Protein AF-A0A168L0B9-F1 (afdb_monomer_lite)

Structure (mmCIF, N/CA/C/O backbone):
data_AF-A0A168L0B9-F1
#
_entry.id   AF-A0A168L0B9-F1
#
loop_
_atom_site.group_PDB
_atom_site.id
_atom_site.type_symbol
_atom_site.label_atom_id
_atom_site.label_alt_id
_atom_site.label_comp_id
_atom_site.label_asym_id
_atom_site.label_entity_id
_atom_site.label_seq_id
_atom_site.pdbx_PDB_ins_code
_atom_site.Cartn_x
_atom_site.Cartn_y
_atom_site.Cartn_z
_atom_site.occupancy
_atom_site.B_iso_or_equiv
_atom_site.auth_seq_id
_atom_site.auth_comp_id
_atom_site.auth_asym_id
_atom_site.auth_atom_id
_atom_site.pdbx_PDB_model_num
ATOM 1 N N . MET A 1 1 ? -14.006 8.459 -18.909 1.00 40.75 1 MET A N 1
ATOM 2 C CA . MET A 1 1 ? -15.171 8.698 -18.028 1.00 40.75 1 MET A CA 1
ATOM 3 C C . MET A 1 1 ? -14.661 8.454 -16.616 1.00 40.75 1 MET A C 1
ATOM 5 O O . MET A 1 1 ? -14.335 7.319 -16.301 1.00 40.75 1 MET A O 1
ATOM 9 N N . ASN A 1 2 ? -14.388 9.524 -15.864 1.00 40.91 2 ASN A N 1
ATOM 10 C CA . ASN A 1 2 ? -13.521 9.483 -14.680 1.00 40.91 2 ASN A CA 1
ATOM 11 C C . ASN A 1 2 ? -14.340 9.283 -13.401 1.00 40.91 2 ASN A C 1
ATOM 13 O O . ASN A 1 2 ? -15.166 10.123 -13.057 1.00 40.91 2 ASN A O 1
ATOM 17 N N . ILE A 1 3 ? -14.052 8.198 -12.680 1.00 50.59 3 ILE A N 1
ATOM 18 C CA . ILE A 1 3 ? -14.627 7.853 -11.367 1.00 50.59 3 ILE A CA 1
ATOM 19 C C . ILE A 1 3 ? -14.227 8.875 -10.277 1.00 50.59 3 ILE A C 1
ATOM 21 O O . ILE A 1 3 ? -14.854 8.940 -9.228 1.00 50.59 3 ILE A O 1
ATOM 25 N N . ALA A 1 4 ? -13.258 9.754 -10.554 1.00 50.81 4 ALA A N 1
ATOM 26 C CA . ALA A 1 4 ? -12.762 10.774 -9.627 1.00 50.81 4 ALA A CA 1
ATOM 27 C C . ALA A 1 4 ? -13.716 11.964 -9.359 1.00 50.81 4 ALA A C 1
ATOM 29 O O . ALA A 1 4 ? -13.373 12.818 -8.550 1.00 50.81 4 ALA A O 1
ATOM 30 N N . ASN A 1 5 ? -14.874 12.066 -10.031 1.00 48.75 5 ASN A N 1
ATOM 31 C CA . ASN A 1 5 ? -15.743 13.257 -9.947 1.00 48.75 5 ASN A CA 1
ATOM 32 C C . ASN A 1 5 ? -17.030 13.078 -9.116 1.00 48.75 5 ASN A C 1
ATOM 34 O O . ASN A 1 5 ? -17.825 14.009 -9.014 1.00 48.75 5 ASN A O 1
ATOM 38 N N . HIS A 1 6 ? -17.268 11.902 -8.533 1.00 48.41 6 HIS A N 1
ATOM 39 C CA . HIS A 1 6 ? -18.393 11.693 -7.621 1.00 48.41 6 HIS A CA 1
ATOM 40 C C . HIS A 1 6 ? -17.850 11.557 -6.199 1.00 48.41 6 HIS A C 1
ATOM 42 O O . HIS A 1 6 ? -16.999 10.714 -5.944 1.00 48.41 6 HIS A O 1
ATOM 48 N N . GLY A 1 7 ? -18.297 12.459 -5.321 1.00 48.62 7 GLY A N 1
ATOM 49 C CA . GLY A 1 7 ? -17.743 12.703 -3.991 1.00 48.62 7 GLY A CA 1
ATOM 50 C C . GLY A 1 7 ? -17.719 11.498 -3.032 1.00 48.62 7 GLY A C 1
ATOM 51 O O . GLY A 1 7 ? -18.144 10.397 -3.389 1.00 48.62 7 GLY A O 1
ATOM 52 N N . PRO A 1 8 ? -17.252 11.715 -1.785 1.00 52.06 8 PRO A N 1
ATOM 53 C CA . PRO A 1 8 ? -16.948 10.673 -0.786 1.00 52.06 8 PRO A CA 1
ATOM 54 C C . PRO A 1 8 ? -18.091 9.674 -0.514 1.00 52.06 8 PRO A C 1
ATOM 56 O O . PRO A 1 8 ? -17.857 8.560 -0.057 1.00 52.06 8 PRO A O 1
ATOM 59 N N . GLU A 1 9 ? -19.321 10.032 -0.872 1.00 50.75 9 GLU A N 1
ATOM 60 C CA . GLU A 1 9 ? -20.539 9.224 -0.754 1.00 50.75 9 GLU A CA 1
ATOM 61 C C . GLU A 1 9 ? -20.588 8.006 -1.700 1.00 50.75 9 GLU A C 1
ATOM 63 O O . GLU A 1 9 ? -21.323 7.049 -1.451 1.00 50.75 9 GLU A O 1
ATOM 68 N N . HIS A 1 10 ? -19.822 8.020 -2.797 1.00 53.91 10 HIS A N 1
ATOM 69 C CA . HIS A 1 10 ? -19.706 6.877 -3.711 1.00 53.91 10 HIS A CA 1
ATOM 70 C C . HIS A 1 10 ? -18.601 5.900 -3.306 1.00 53.91 10 HIS A C 1
ATOM 72 O O . HIS A 1 10 ? -18.712 4.713 -3.611 1.00 53.91 10 HIS A O 1
ATOM 78 N N . LEU A 1 11 ? -17.576 6.381 -2.595 1.00 53.44 11 LEU A N 1
ATOM 79 C CA . LEU A 1 11 ? -16.561 5.524 -1.988 1.00 53.44 11 LEU A CA 1
ATOM 80 C C . LEU A 1 11 ? -17.198 4.655 -0.899 1.00 53.44 11 LEU A C 1
ATOM 82 O O . LEU A 1 11 ? -17.087 3.444 -0.989 1.00 53.44 11 LEU A O 1
ATOM 86 N N . ASP A 1 12 ? -18.011 5.215 0.002 1.00 52.31 12 ASP A N 1
ATOM 87 C CA . ASP A 1 12 ? -18.667 4.442 1.078 1.00 52.31 12 ASP A CA 1
ATOM 88 C C . ASP A 1 12 ? -19.599 3.310 0.571 1.00 52.31 12 ASP A C 1
ATOM 90 O O . ASP A 1 12 ? -19.796 2.300 1.245 1.00 52.31 12 ASP A O 1
ATOM 94 N N . LYS A 1 13 ? -20.130 3.429 -0.658 1.00 55.81 13 LYS A N 1
ATOM 95 C CA . LYS A 1 13 ? -20.940 2.383 -1.319 1.00 55.81 13 LYS A CA 1
ATOM 96 C C . LYS A 1 13 ? -20.121 1.323 -2.054 1.00 55.81 13 LYS A C 1
ATOM 98 O O . LYS A 1 13 ? -20.675 0.286 -2.430 1.00 55.81 13 LYS A O 1
ATOM 103 N N . LEU A 1 14 ? -18.841 1.571 -2.319 1.00 59.34 14 LEU A N 1
ATOM 104 C CA . LEU A 1 14 ? -17.974 0.585 -2.946 1.00 59.34 14 LEU A CA 1
ATOM 105 C C . LEU A 1 14 ? -17.645 -0.490 -1.913 1.00 59.34 14 LEU A C 1
ATOM 107 O O . LEU A 1 14 ? -17.290 -0.209 -0.772 1.00 59.34 14 LEU A O 1
ATOM 111 N N . SER A 1 15 ? -17.771 -1.755 -2.317 1.00 63.22 15 SER A N 1
ATOM 112 C CA . SER A 1 15 ? -17.400 -2.897 -1.482 1.00 63.22 15 SER A CA 1
ATOM 113 C C . SER A 1 15 ? -15.882 -2.957 -1.358 1.00 63.22 15 SER A C 1
ATOM 115 O O . SER A 1 15 ? -15.221 -3.776 -1.992 1.00 63.22 15 SER A O 1
ATOM 117 N N . HIS A 1 16 ? -15.320 -2.070 -0.540 1.00 65.38 16 HIS A N 1
ATOM 118 C CA . HIS A 1 16 ? -13.889 -1.981 -0.296 1.00 65.38 16 HIS A CA 1
ATOM 119 C C . HIS A 1 16 ? -13.326 -3.323 0.177 1.00 65.38 16 HIS A C 1
ATOM 121 O O . HIS A 1 16 ? -12.239 -3.689 -0.236 1.00 65.38 16 HIS A O 1
ATOM 127 N N . LYS A 1 17 ? -14.110 -4.130 0.908 1.00 62.91 17 LYS A N 1
ATOM 128 C CA . LYS A 1 17 ? -13.744 -5.510 1.278 1.00 62.91 17 LYS A CA 1
ATOM 129 C C . LYS A 1 17 ? -13.454 -6.442 0.093 1.00 62.91 17 LYS A C 1
ATOM 131 O O . LYS A 1 17 ? -12.684 -7.377 0.252 1.00 62.91 17 LYS A O 1
ATOM 136 N N . GLN A 1 18 ? -14.068 -6.221 -1.068 1.00 67.19 18 GLN A N 1
ATOM 137 C CA . GLN A 1 18 ? -13.824 -7.015 -2.280 1.00 67.19 18 GLN A CA 1
ATOM 138 C C . GLN A 1 18 ? -12.830 -6.343 -3.228 1.00 67.19 18 GLN A C 1
ATOM 140 O O . GLN A 1 18 ? -12.116 -7.026 -3.953 1.00 67.19 18 GLN A O 1
ATOM 145 N N . LEU A 1 19 ? -12.773 -5.011 -3.222 1.00 71.75 19 LEU A N 1
ATOM 146 C CA . LEU A 1 19 ? -11.864 -4.251 -4.076 1.00 71.75 19 LEU A CA 1
ATOM 147 C C . LEU A 1 19 ? -10.439 -4.236 -3.535 1.00 71.75 19 LEU A C 1
ATOM 149 O O . LEU A 1 19 ? -9.515 -4.365 -4.327 1.00 71.75 19 LEU A O 1
ATOM 153 N N . LEU A 1 20 ? -10.252 -4.121 -2.216 1.00 75.50 20 LEU A N 1
ATOM 154 C CA . LEU A 1 20 ? -8.926 -4.098 -1.601 1.00 75.50 20 LEU A CA 1
ATOM 155 C C . LEU A 1 20 ? -8.073 -5.296 -2.045 1.00 75.50 20 LEU A C 1
ATOM 157 O O . LEU A 1 20 ? -7.030 -5.039 -2.627 1.00 75.50 20 LEU A O 1
ATOM 161 N N . PRO A 1 21 ? -8.499 -6.569 -1.902 1.00 78.19 21 PRO A N 1
ATOM 162 C CA . PRO A 1 21 ? -7.684 -7.701 -2.349 1.00 78.19 21 PRO A CA 1
ATOM 163 C C . PRO A 1 21 ? -7.370 -7.666 -3.850 1.00 78.19 21 PRO A C 1
ATOM 165 O O . PRO A 1 21 ? -6.265 -8.022 -4.237 1.00 78.19 21 PRO A O 1
ATOM 168 N N . ALA A 1 22 ? -8.281 -7.168 -4.695 1.00 82.19 22 ALA A N 1
ATOM 169 C CA . ALA A 1 22 ? -7.997 -6.990 -6.119 1.00 82.19 22 ALA A CA 1
ATOM 170 C C . ALA A 1 22 ? -6.928 -5.910 -6.367 1.00 82.19 22 ALA A C 1
ATOM 172 O O . ALA A 1 22 ? -6.043 -6.106 -7.191 1.00 82.19 22 ALA A O 1
ATOM 173 N N . PHE A 1 23 ? -6.967 -4.789 -5.639 1.00 82.06 23 PHE A N 1
ATOM 174 C CA . PHE A 1 23 ? -5.917 -3.768 -5.704 1.00 82.06 23 PHE A CA 1
ATOM 175 C C . PHE A 1 23 ? -4.589 -4.268 -5.130 1.00 82.06 23 PHE A C 1
ATOM 177 O O . PHE A 1 23 ? -3.542 -3.917 -5.657 1.00 82.06 23 PHE A O 1
ATOM 184 N N . LEU A 1 24 ? -4.610 -5.111 -4.098 1.00 81.94 24 LEU A N 1
ATOM 185 C CA . LEU A 1 24 ? -3.405 -5.732 -3.545 1.00 81.94 24 LEU A CA 1
ATOM 186 C C . LEU A 1 24 ? -2.757 -6.703 -4.539 1.00 81.94 24 LEU A C 1
ATOM 188 O O . LEU A 1 24 ? -1.536 -6.724 -4.654 1.00 81.94 24 LEU A O 1
ATOM 192 N N . ASP A 1 25 ? -3.554 -7.427 -5.322 1.00 83.19 25 ASP A N 1
ATOM 193 C CA . ASP A 1 25 ? -3.060 -8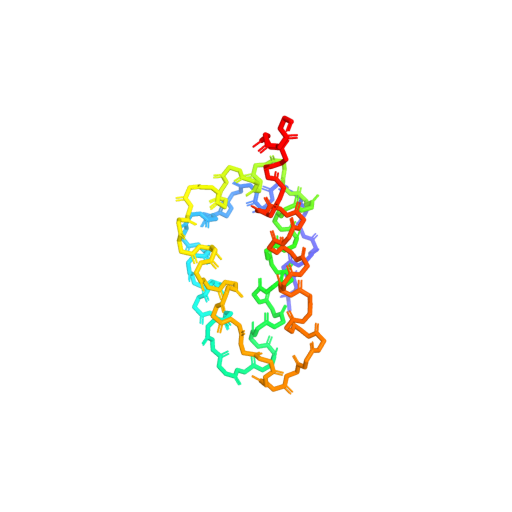.262 -6.423 1.00 83.19 25 ASP A CA 1
ATOM 194 C C . ASP A 1 25 ? -2.364 -7.420 -7.517 1.00 83.19 25 ASP A C 1
ATOM 196 O O . ASP A 1 25 ? -1.328 -7.808 -8.061 1.00 83.19 25 ASP A O 1
ATOM 200 N N . LEU A 1 26 ? -2.857 -6.197 -7.769 1.00 83.00 26 LEU A N 1
ATOM 201 C CA . LEU A 1 26 ? -2.189 -5.222 -8.647 1.00 83.00 26 LEU A CA 1
ATOM 202 C C . LEU A 1 26 ? -0.869 -4.709 -8.055 1.00 83.00 26 LEU A C 1
ATOM 204 O O . LEU A 1 26 ? 0.100 -4.540 -8.788 1.00 83.00 26 LEU A O 1
ATOM 208 N N . VAL A 1 27 ? -0.808 -4.488 -6.738 1.00 81.38 27 VAL A N 1
ATOM 209 C CA . VAL A 1 27 ? 0.428 -4.102 -6.029 1.00 81.38 27 VAL A CA 1
ATOM 210 C C . VAL A 1 27 ? 1.473 -5.225 -6.080 1.00 81.38 27 VAL A C 1
ATOM 212 O O . VAL A 1 27 ? 2.666 -4.948 -6.174 1.00 81.38 27 VAL A O 1
ATOM 215 N N . LYS A 1 28 ? 1.031 -6.489 -6.086 1.00 80.44 28 LYS A N 1
ATOM 216 C CA . LYS A 1 28 ? 1.882 -7.676 -6.267 1.00 80.44 28 LYS A CA 1
ATOM 217 C C . LYS A 1 28 ? 2.308 -7.904 -7.731 1.00 80.44 28 LYS A C 1
ATOM 219 O O . LYS A 1 28 ? 3.141 -8.773 -7.995 1.00 80.44 28 LYS A O 1
ATOM 224 N N . SER A 1 29 ? 1.766 -7.155 -8.696 1.00 77.94 29 SER A N 1
ATOM 225 C CA . SER A 1 29 ? 2.173 -7.259 -10.104 1.00 77.94 29 SER A CA 1
ATOM 226 C C . SER A 1 29 ? 3.521 -6.582 -10.363 1.00 77.94 29 SER A C 1
ATOM 228 O O . SER A 1 29 ? 3.881 -5.612 -9.712 1.00 77.94 29 SER A O 1
ATOM 230 N N . GLN A 1 30 ? 4.264 -7.052 -11.369 1.00 74.06 30 GLN A N 1
ATOM 231 C CA . GLN A 1 30 ? 5.569 -6.488 -11.771 1.00 74.06 30 GLN A CA 1
ATOM 232 C C . GLN A 1 30 ? 5.448 -5.230 -12.659 1.00 74.06 30 GLN A C 1
ATOM 234 O O . GLN A 1 30 ? 6.387 -4.874 -13.370 1.00 74.06 30 GLN A O 1
ATOM 239 N N . ASP A 1 31 ? 4.287 -4.578 -12.662 1.00 83.88 31 ASP A N 1
ATOM 240 C CA . ASP A 1 31 ? 3.958 -3.490 -13.579 1.00 83.88 31 ASP A CA 1
ATOM 241 C C . ASP A 1 31 ? 3.886 -2.157 -12.820 1.00 83.88 31 ASP A C 1
ATOM 243 O O . ASP A 1 31 ? 3.123 -2.019 -11.861 1.00 83.88 31 ASP A O 1
ATOM 247 N N . ALA A 1 32 ? 4.700 -1.178 -13.233 1.00 81.62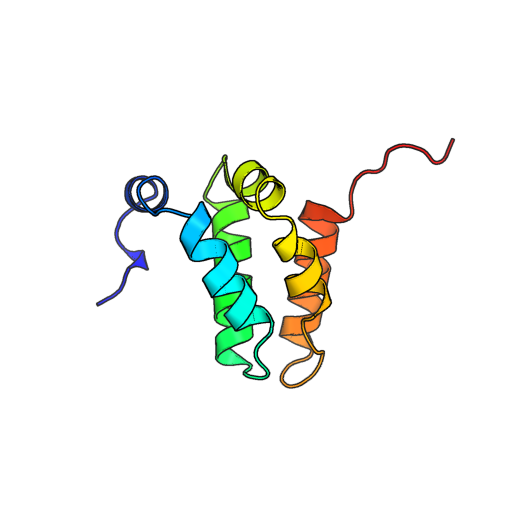 32 ALA A N 1
ATOM 248 C CA . ALA A 1 32 ? 4.845 0.106 -12.542 1.00 81.62 32 ALA A CA 1
ATOM 249 C C . ALA A 1 32 ? 3.506 0.842 -12.431 1.00 81.62 32 ALA A C 1
ATOM 251 O O . ALA A 1 32 ? 3.169 1.393 -11.380 1.00 81.62 32 ALA A O 1
ATOM 252 N N . ASP A 1 33 ? 2.732 0.835 -13.516 1.00 84.88 33 ASP A N 1
ATOM 253 C CA . ASP A 1 33 ? 1.454 1.526 -13.576 1.00 84.88 33 ASP A CA 1
ATOM 254 C C . ASP A 1 33 ? 0.430 0.843 -12.664 1.00 84.88 33 ASP A C 1
ATOM 256 O O . ASP A 1 33 ? -0.315 1.530 -11.964 1.00 84.88 33 ASP A O 1
ATOM 260 N N . MET A 1 34 ? 0.432 -0.495 -12.596 1.00 85.00 34 MET A N 1
ATOM 261 C CA . MET A 1 34 ? -0.452 -1.248 -11.696 1.00 85.00 34 MET A CA 1
ATOM 262 C C . MET A 1 34 ? -0.108 -1.025 -10.223 1.00 85.00 34 MET A C 1
ATOM 264 O O . MET A 1 34 ? -1.007 -0.729 -9.431 1.00 85.00 34 MET A O 1
ATOM 268 N N . ILE A 1 35 ? 1.180 -1.094 -9.868 1.00 84.44 35 ILE A N 1
ATOM 269 C CA . ILE A 1 35 ? 1.664 -0.830 -8.507 1.00 84.44 35 ILE A CA 1
ATOM 270 C C . ILE A 1 35 ? 1.261 0.581 -8.084 1.00 84.44 35 ILE A C 1
ATOM 272 O O . ILE A 1 35 ? 0.670 0.772 -7.022 1.00 84.44 35 ILE A O 1
ATOM 276 N N . ARG A 1 36 ? 1.517 1.580 -8.936 1.00 85.12 36 ARG A N 1
ATOM 277 C CA . ARG A 1 36 ? 1.158 2.976 -8.669 1.00 85.12 36 ARG A CA 1
ATOM 278 C C . ARG A 1 36 ? -0.337 3.145 -8.423 1.00 85.12 36 ARG A C 1
ATOM 280 O O . ARG A 1 36 ? -0.732 3.897 -7.534 1.00 85.12 36 ARG A O 1
ATOM 287 N N . LEU A 1 37 ? -1.166 2.462 -9.208 1.00 85.31 37 LEU A N 1
ATOM 288 C CA . LEU A 1 37 ? -2.620 2.546 -9.107 1.00 85.31 37 LEU A CA 1
ATOM 289 C C . LEU A 1 37 ? -3.129 1.882 -7.818 1.00 85.31 37 LEU A C 1
ATOM 291 O O . LEU A 1 37 ? -3.988 2.448 -7.142 1.00 85.31 37 LEU A O 1
ATOM 295 N N . GLY A 1 38 ? -2.554 0.739 -7.436 1.00 85.81 38 GLY A N 1
ATOM 296 C CA . GLY A 1 38 ? -2.845 0.064 -6.172 1.00 85.81 38 GLY A CA 1
ATOM 297 C C . GLY A 1 38 ? -2.414 0.875 -4.946 1.00 85.81 38 GLY A C 1
ATOM 298 O O . GLY A 1 38 ? -3.222 1.104 -4.047 1.00 85.81 38 GLY A O 1
ATOM 299 N N . LEU A 1 39 ? -1.185 1.398 -4.940 1.00 84.62 39 LEU A N 1
ATOM 300 C CA . LEU A 1 39 ? -0.673 2.252 -3.861 1.00 84.62 39 LEU A CA 1
ATOM 301 C C . LEU A 1 39 ? -1.462 3.558 -3.732 1.00 84.62 39 LEU A C 1
ATOM 303 O O . LEU A 1 39 ? -1.817 3.956 -2.625 1.00 84.62 39 LEU A O 1
ATOM 307 N N . GLY A 1 40 ? -1.794 4.197 -4.856 1.00 85.00 40 GLY A N 1
ATOM 308 C CA . GLY A 1 40 ? -2.623 5.401 -4.867 1.00 85.00 40 GLY A CA 1
ATOM 309 C C . GLY A 1 40 ? -4.034 5.146 -4.335 1.00 85.00 40 GLY A C 1
ATOM 310 O O . GLY A 1 40 ? -4.588 5.992 -3.637 1.00 85.00 40 GLY A O 1
ATOM 311 N N . TYR A 1 41 ? -4.612 3.970 -4.605 1.00 82.69 41 TYR A N 1
ATOM 312 C CA . TYR A 1 41 ? -5.900 3.586 -4.030 1.00 82.69 41 TYR A CA 1
ATOM 313 C C . TYR A 1 41 ? -5.814 3.384 -2.514 1.00 82.69 41 TYR A C 1
ATOM 315 O O . TYR A 1 41 ? -6.689 3.862 -1.796 1.00 82.69 41 TYR A O 1
ATOM 323 N N . ILE A 1 42 ? -4.763 2.719 -2.023 1.00 80.19 42 ILE A N 1
ATOM 324 C CA . ILE A 1 42 ? -4.526 2.504 -0.587 1.00 80.19 42 ILE A CA 1
ATOM 325 C C . ILE A 1 42 ? -4.348 3.845 0.137 1.00 80.19 42 ILE A C 1
ATOM 327 O O . ILE A 1 42 ? -5.020 4.084 1.140 1.00 80.19 42 ILE A O 1
ATOM 331 N N . GLU A 1 43 ? -3.523 4.754 -0.395 1.00 83.88 43 GLU A N 1
ATOM 332 C CA . GLU A 1 43 ? -3.358 6.102 0.164 1.00 83.88 43 GLU A CA 1
ATOM 333 C C . GLU A 1 43 ? -4.684 6.865 0.174 1.00 83.88 43 GLU A C 1
ATOM 335 O O . GLU A 1 43 ? -5.059 7.453 1.189 1.00 83.88 43 GLU A O 1
ATOM 340 N N . LEU A 1 44 ? -5.428 6.839 -0.933 1.00 82.44 44 LEU A N 1
ATOM 341 C CA . LEU A 1 44 ? -6.707 7.531 -1.030 1.00 82.44 44 LEU A CA 1
ATOM 342 C C . LEU A 1 44 ? -7.718 6.959 -0.036 1.00 82.44 44 LEU A C 1
ATOM 344 O O . LEU A 1 44 ? -8.426 7.720 0.615 1.00 82.44 44 LEU A O 1
ATOM 348 N N . LEU A 1 45 ? -7.761 5.639 0.129 1.00 78.38 45 LEU A N 1
ATOM 349 C CA . LEU A 1 45 ? -8.624 4.973 1.097 1.00 78.38 45 LEU A CA 1
ATOM 350 C C . LEU A 1 45 ? -8.264 5.387 2.530 1.00 78.38 45 LEU A C 1
ATOM 352 O O . LEU A 1 45 ? -9.155 5.688 3.315 1.00 78.38 45 LEU A O 1
ATOM 356 N N . LEU A 1 46 ? -6.977 5.475 2.850 1.00 75.69 46 LEU A N 1
ATOM 357 C CA . LEU A 1 46 ? -6.487 5.909 4.157 1.00 75.69 46 LEU A CA 1
ATOM 358 C C . LEU A 1 46 ? -6.694 7.407 4.426 1.00 75.69 46 LEU A C 1
ATOM 360 O O . LEU A 1 46 ? -6.948 7.794 5.564 1.00 75.69 46 LEU A O 1
ATOM 364 N N . THR A 1 47 ? -6.614 8.246 3.391 1.00 77.38 47 THR A N 1
ATOM 365 C CA . THR A 1 47 ? -6.678 9.711 3.520 1.00 77.38 47 THR A CA 1
ATOM 366 C C . THR A 1 47 ? -8.107 10.247 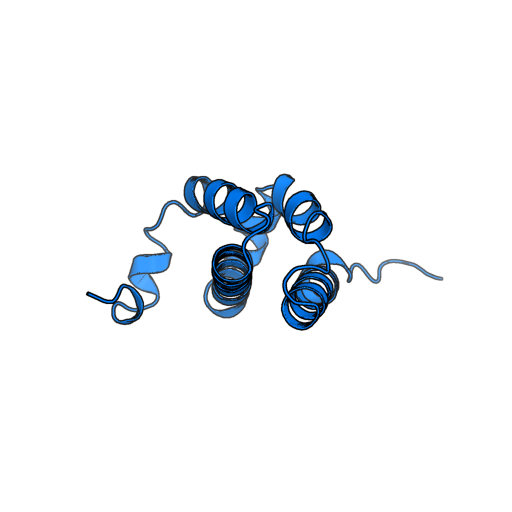3.414 1.00 77.38 47 THR A C 1
ATOM 368 O O . THR A 1 47 ? -8.465 11.210 4.087 1.00 77.38 47 THR A O 1
ATOM 371 N N . GLN A 1 48 ? -8.931 9.659 2.543 1.00 76.56 48 GLN A N 1
ATOM 372 C CA . GLN A 1 48 ? -10.295 10.119 2.257 1.00 76.56 48 GLN A CA 1
ATOM 373 C C . GLN A 1 48 ? -11.362 9.340 3.032 1.00 76.56 48 GLN A C 1
ATOM 375 O O . GLN A 1 48 ? -12.442 9.883 3.260 1.00 76.56 48 GLN A O 1
ATOM 380 N N . SER A 1 49 ? -11.100 8.087 3.432 1.00 68.88 49 SER A N 1
ATOM 381 C CA . SER A 1 49 ? -12.065 7.298 4.200 1.00 68.88 49 SER A CA 1
ATOM 382 C C . SER A 1 49 ? -11.688 7.260 5.682 1.00 68.88 49 SER A C 1
ATOM 384 O O . SER A 1 49 ? -10.659 6.683 6.037 1.00 68.88 49 SER A O 1
ATOM 386 N N . PRO A 1 50 ? -12.545 7.760 6.592 1.00 67.19 50 PRO A N 1
ATOM 387 C CA . PRO A 1 50 ? -12.329 7.599 8.031 1.00 67.19 50 PRO A CA 1
ATOM 388 C C . PRO A 1 50 ? -12.359 6.123 8.465 1.00 67.19 50 PRO A C 1
ATOM 390 O O . PRO A 1 50 ? -11.831 5.778 9.517 1.00 67.19 50 PRO A O 1
ATOM 393 N N . ARG A 1 51 ? -12.939 5.238 7.639 1.00 70.56 51 ARG A N 1
ATOM 394 C CA . ARG A 1 51 ? -12.938 3.777 7.816 1.00 70.56 51 ARG A CA 1
ATOM 395 C C . ARG A 1 51 ? -11.799 3.074 7.078 1.00 70.56 51 ARG A C 1
ATOM 397 O O . ARG A 1 51 ? -11.746 1.848 7.089 1.00 70.56 51 ARG A O 1
ATOM 404 N N . GLY A 1 52 ? -10.892 3.812 6.436 1.00 71.94 52 GLY A N 1
ATOM 405 C CA . GLY A 1 52 ? -9.788 3.238 5.668 1.00 71.94 52 GLY A CA 1
ATOM 406 C C . GLY A 1 52 ? -8.915 2.313 6.513 1.00 71.94 52 GLY A C 1
ATOM 407 O O . GLY A 1 52 ? -8.660 1.181 6.110 1.00 71.94 52 GLY A O 1
ATOM 408 N N . LYS A 1 53 ? -8.562 2.748 7.731 1.00 73.12 53 LYS A N 1
ATOM 409 C CA . LYS A 1 53 ? -7.836 1.916 8.702 1.00 73.12 53 LYS A CA 1
ATOM 410 C C . LYS A 1 53 ? -8.594 0.638 9.060 1.00 73.12 53 LYS A C 1
ATOM 412 O O . LYS A 1 53 ? -8.000 -0.425 8.996 1.00 73.12 53 LYS A O 1
ATOM 417 N N . GLU A 1 54 ? -9.893 0.711 9.362 1.00 75.06 54 GLU A N 1
ATOM 418 C CA . GLU A 1 54 ? -10.685 -0.490 9.680 1.00 75.06 54 GLU A CA 1
ATOM 419 C C . GLU A 1 54 ? -10.766 -1.465 8.500 1.00 75.06 54 GLU A C 1
ATOM 421 O O . GLU A 1 54 ? -10.686 -2.675 8.687 1.00 75.06 54 GLU A O 1
ATOM 426 N N . ILE A 1 55 ? -10.920 -0.960 7.273 1.00 74.56 55 ILE A N 1
ATOM 427 C CA . ILE A 1 55 ? -10.968 -1.788 6.060 1.00 74.56 55 ILE A CA 1
ATOM 428 C C . ILE A 1 55 ? -9.633 -2.499 5.844 1.00 74.56 55 ILE A C 1
ATOM 430 O O . ILE A 1 55 ? -9.627 -3.682 5.514 1.00 74.56 55 ILE A O 1
ATOM 434 N N . ILE A 1 56 ? -8.530 -1.778 6.021 1.00 75.81 56 ILE A N 1
ATOM 435 C CA . ILE A 1 56 ? -7.184 -2.319 5.874 1.00 75.81 56 ILE A CA 1
ATOM 436 C C . ILE A 1 56 ? -6.867 -3.332 6.977 1.00 75.81 56 ILE A C 1
ATOM 438 O O . ILE A 1 56 ? -6.371 -4.409 6.671 1.00 75.81 56 ILE A O 1
ATOM 442 N N . ASP A 1 57 ? -7.227 -3.039 8.226 1.00 75.00 57 ASP A N 1
ATOM 443 C CA . ASP A 1 57 ? -7.078 -3.953 9.365 1.00 75.00 57 ASP A CA 1
ATOM 444 C C . ASP A 1 57 ? -7.903 -5.240 9.175 1.00 75.00 57 ASP A C 1
ATOM 446 O O . ASP A 1 57 ? -7.457 -6.346 9.471 1.00 75.00 57 ASP A O 1
ATOM 450 N N . ASN A 1 58 ? -9.080 -5.124 8.548 1.00 74.25 58 ASN A N 1
ATOM 451 C CA . ASN A 1 58 ? -9.899 -6.274 8.160 1.00 74.25 58 ASN A CA 1
ATOM 452 C C . ASN A 1 58 ? -9.273 -7.129 7.037 1.00 74.25 58 ASN A C 1
ATOM 454 O O . ASN A 1 58 ? -9.771 -8.231 6.791 1.00 74.25 58 ASN A O 1
ATOM 458 N N . VAL A 1 59 ? -8.250 -6.643 6.322 1.00 73.50 59 VAL A N 1
ATOM 459 C CA . VAL A 1 59 ? -7.609 -7.352 5.205 1.00 73.50 59 VAL A CA 1
ATOM 460 C C . VAL A 1 59 ? -6.151 -7.672 5.561 1.00 73.50 59 VAL A C 1
ATOM 462 O O . VAL A 1 59 ? -5.258 -6.864 5.308 1.00 73.50 59 VAL A O 1
ATOM 465 N N . PRO A 1 60 ? -5.871 -8.880 6.085 1.00 67.44 60 PRO A N 1
ATOM 466 C CA . PRO A 1 60 ? -4.522 -9.261 6.513 1.00 67.44 60 PRO A CA 1
ATOM 467 C C . PRO A 1 60 ? -3.509 -9.293 5.357 1.00 67.44 60 PRO A C 1
ATOM 469 O O . PRO A 1 60 ? -2.317 -9.083 5.565 1.00 67.44 60 PRO A O 1
ATOM 472 N N . ASP A 1 61 ? -3.985 -9.479 4.123 1.00 76.31 61 ASP A N 1
ATOM 473 C CA . ASP A 1 61 ? -3.162 -9.481 2.908 1.00 76.31 61 ASP A CA 1
ATOM 474 C C . ASP A 1 61 ? -2.548 -8.103 2.598 1.00 76.31 61 ASP A C 1
ATOM 476 O O . ASP A 1 61 ? -1.627 -7.996 1.793 1.00 76.31 61 ASP A O 1
ATOM 480 N N . CYS A 1 62 ? -3.042 -7.027 3.227 1.00 75.94 62 CYS A N 1
ATOM 481 C CA . CYS A 1 62 ? -2.626 -5.664 2.910 1.00 75.94 62 CYS A CA 1
ATOM 482 C C . CYS A 1 62 ? -1.155 -5.409 3.262 1.00 75.94 62 CYS A C 1
ATOM 484 O O . CYS A 1 62 ? -0.421 -4.827 2.464 1.00 75.94 62 CYS A O 1
ATOM 486 N N . MET A 1 63 ? -0.710 -5.894 4.425 1.00 76.06 63 MET A N 1
ATOM 487 C CA . MET A 1 63 ? 0.691 -5.806 4.840 1.00 76.06 63 MET A CA 1
ATOM 488 C C . MET A 1 63 ? 1.588 -6.657 3.933 1.00 76.06 63 MET A C 1
ATOM 490 O O . MET A 1 63 ? 2.630 -6.187 3.484 1.00 76.06 63 MET A O 1
ATOM 494 N N . GLU A 1 64 ? 1.168 -7.886 3.624 1.00 81.31 64 GLU A N 1
ATOM 495 C CA . GLU A 1 64 ? 1.942 -8.795 2.774 1.00 81.31 64 GLU A CA 1
ATOM 496 C C . GLU A 1 64 ? 2.087 -8.255 1.346 1.00 81.31 64 GLU A C 1
ATOM 498 O O . GLU A 1 64 ? 3.171 -8.298 0.777 1.00 81.31 64 GLU A O 1
ATOM 503 N N . ALA A 1 65 ? 1.024 -7.693 0.772 1.00 80.38 65 ALA A N 1
ATOM 504 C CA . ALA A 1 65 ? 1.056 -7.106 -0.562 1.00 80.38 65 ALA A CA 1
ATOM 505 C C . ALA A 1 65 ? 1.950 -5.869 -0.646 1.00 80.38 65 ALA A C 1
ATOM 507 O O . ALA A 1 65 ? 2.697 -5.725 -1.609 1.00 80.38 65 ALA A O 1
ATOM 508 N N . LEU A 1 66 ? 1.910 -4.998 0.366 1.00 78.44 66 LEU A N 1
ATOM 509 C CA . LEU A 1 66 ? 2.797 -3.840 0.422 1.00 78.44 66 LEU A CA 1
ATOM 510 C C . LEU A 1 66 ? 4.262 -4.259 0.617 1.00 78.44 66 LEU A C 1
ATOM 512 O O . LEU A 1 66 ? 5.146 -3.683 -0.010 1.00 78.44 66 LEU A O 1
ATOM 516 N N . ALA A 1 67 ? 4.520 -5.294 1.423 1.00 76.62 67 ALA A N 1
ATOM 517 C CA . ALA A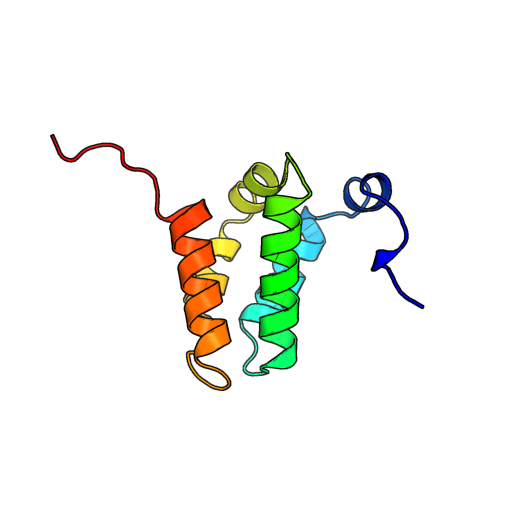 1 67 ? 5.851 -5.880 1.585 1.00 76.62 67 ALA A CA 1
ATOM 518 C C . ALA A 1 67 ? 6.335 -6.634 0.330 1.00 76.62 67 ALA A C 1
ATOM 520 O O . ALA A 1 67 ? 7.538 -6.770 0.116 1.00 76.62 67 ALA A O 1
ATOM 521 N N . ALA A 1 68 ? 5.409 -7.115 -0.502 1.00 79.12 68 ALA A N 1
ATOM 522 C CA . ALA A 1 68 ? 5.695 -7.784 -1.767 1.00 79.12 68 ALA A CA 1
ATOM 523 C C . ALA A 1 68 ? 5.991 -6.811 -2.921 1.00 79.12 68 ALA A C 1
ATOM 525 O O . ALA A 1 68 ? 6.384 -7.268 -3.997 1.00 79.12 68 ALA A O 1
ATOM 526 N N . VAL A 1 69 ? 5.837 -5.492 -2.723 1.00 78.94 69 VAL A N 1
ATOM 527 C CA . VAL A 1 69 ? 6.225 -4.493 -3.728 1.00 78.94 69 VAL A CA 1
ATOM 528 C C . VAL A 1 69 ? 7.712 -4.628 -4.008 1.00 78.94 69 VAL A C 1
ATOM 530 O O . VAL A 1 69 ? 8.550 -4.492 -3.118 1.00 78.94 69 VAL A O 1
ATOM 533 N N . ALA A 1 70 ? 8.051 -4.876 -5.267 1.00 75.75 70 ALA A N 1
ATOM 534 C CA . ALA A 1 70 ? 9.435 -4.939 -5.693 1.00 75.75 70 ALA A CA 1
ATOM 535 C C . ALA A 1 70 ? 10.002 -3.522 -5.935 1.00 75.75 70 ALA A C 1
ATOM 537 O O . ALA A 1 70 ? 9.293 -2.643 -6.426 1.00 75.75 70 ALA A O 1
ATOM 538 N N . PRO A 1 71 ? 11.300 -3.290 -5.656 1.00 70.00 71 PRO A N 1
ATOM 539 C CA . PRO A 1 71 ? 11.987 -2.035 -5.981 1.00 70.00 71 PRO A CA 1
ATOM 540 C C . PRO A 1 71 ? 12.169 -1.800 -7.486 1.00 70.00 71 PRO A C 1
ATOM 542 O O . PRO A 1 71 ? 12.489 -0.691 -7.905 1.00 70.00 71 PRO A O 1
ATOM 545 N N . ALA A 1 72 ? 11.977 -2.837 -8.300 1.00 70.44 72 ALA A N 1
ATOM 546 C CA . ALA A 1 72 ? 11.857 -2.744 -9.746 1.00 70.44 72 ALA A CA 1
ATOM 547 C C . ALA A 1 72 ? 10.391 -3.007 -10.112 1.00 70.44 72 ALA A C 1
ATOM 549 O O . ALA A 1 72 ? 9.818 -3.953 -9.569 1.00 70.44 72 ALA A O 1
ATOM 550 N N . PRO A 1 73 ? 9.775 -2.240 -11.025 1.00 67.06 73 PRO A N 1
ATOM 551 C CA . PRO A 1 73 ? 10.382 -1.353 -12.031 1.00 67.06 73 PRO A CA 1
ATOM 552 C C . PRO A 1 73 ? 10.682 0.094 -11.598 1.00 67.06 73 PRO A C 1
ATOM 554 O O . PRO A 1 73 ? 11.433 0.762 -12.306 1.00 67.06 73 PRO A O 1
ATOM 557 N N . ASP A 1 74 ? 10.138 0.575 -10.475 1.00 77.56 74 ASP A N 1
ATOM 558 C CA . ASP A 1 74 ? 10.288 1.970 -10.042 1.00 77.56 74 ASP A CA 1
ATOM 559 C C . ASP A 1 74 ? 10.621 2.071 -8.537 1.00 77.56 74 ASP A C 1
ATOM 561 O O . ASP A 1 74 ? 9.798 1.706 -7.686 1.00 77.56 74 ASP A O 1
ATOM 565 N N . PRO A 1 75 ? 11.823 2.555 -8.176 1.00 80.75 75 PRO A N 1
ATOM 566 C CA . PRO A 1 75 ? 12.246 2.624 -6.783 1.00 80.75 75 PRO A CA 1
ATOM 567 C C . PRO A 1 75 ? 11.509 3.710 -5.987 1.00 80.75 75 PRO A C 1
ATOM 569 O O . PRO A 1 75 ? 11.460 3.619 -4.758 1.00 80.75 75 PRO A O 1
ATOM 572 N N . GLU A 1 76 ? 10.920 4.719 -6.640 1.00 84.88 76 GLU A N 1
ATOM 573 C CA . GLU A 1 76 ? 10.119 5.738 -5.955 1.00 84.88 76 GLU A CA 1
ATOM 574 C C . GLU A 1 76 ? 8.787 5.145 -5.487 1.00 84.88 76 GLU A C 1
ATOM 576 O O . GLU A 1 76 ? 8.384 5.376 -4.345 1.00 84.88 76 GLU A O 1
ATOM 581 N N . LEU A 1 77 ? 8.144 4.310 -6.314 1.00 82.31 77 LEU A N 1
ATOM 582 C CA . LEU A 1 77 ? 6.941 3.563 -5.918 1.00 82.31 77 LEU A CA 1
ATOM 583 C C . LEU A 1 77 ? 7.216 2.618 -4.750 1.00 82.31 77 LEU A C 1
ATOM 585 O O . LEU A 1 77 ? 6.416 2.533 -3.820 1.00 82.31 77 LEU A O 1
ATOM 589 N N . PHE A 1 78 ? 8.367 1.949 -4.758 1.00 84.00 78 PHE A N 1
ATOM 590 C CA . PHE A 1 78 ? 8.787 1.108 -3.642 1.00 84.00 78 PHE A CA 1
ATOM 591 C C . PHE A 1 78 ? 9.016 1.911 -2.359 1.00 84.00 78 PHE A C 1
ATOM 593 O O . PHE A 1 78 ? 8.553 1.514 -1.288 1.00 84.00 78 PHE A O 1
ATOM 600 N N . ALA A 1 79 ? 9.687 3.062 -2.440 1.00 85.62 79 ALA A N 1
ATOM 601 C CA . ALA A 1 79 ? 9.856 3.946 -1.288 1.00 85.62 79 ALA A CA 1
ATOM 602 C C . ALA A 1 79 ? 8.503 4.457 -0.762 1.00 85.62 79 ALA A C 1
ATOM 604 O O . ALA A 1 79 ? 8.295 4.545 0.448 1.00 85.62 79 ALA A O 1
ATOM 605 N N . PHE A 1 80 ? 7.563 4.740 -1.663 1.00 85.19 80 PHE A N 1
ATOM 606 C CA . PHE A 1 80 ? 6.212 5.168 -1.325 1.00 85.19 80 PHE A CA 1
ATOM 607 C C . PHE A 1 80 ? 5.395 4.060 -0.643 1.00 85.19 80 PHE A C 1
ATOM 609 O O . PHE A 1 80 ? 4.759 4.317 0.377 1.00 85.19 80 PHE A O 1
ATOM 616 N N . ALA A 1 81 ? 5.472 2.821 -1.139 1.00 83.00 81 ALA A N 1
ATOM 617 C CA . ALA A 1 81 ? 4.864 1.654 -0.503 1.00 83.00 81 ALA A CA 1
ATOM 618 C C . ALA A 1 81 ? 5.402 1.439 0.916 1.00 83.00 81 ALA A C 1
ATOM 620 O O . ALA A 1 81 ? 4.621 1.320 1.858 1.00 83.00 81 ALA A O 1
ATOM 621 N N . ASN A 1 82 ? 6.728 1.470 1.088 1.00 81.81 82 ASN A N 1
ATOM 622 C CA . ASN A 1 82 ? 7.353 1.341 2.405 1.00 81.81 82 ASN A CA 1
ATOM 623 C C . ASN A 1 82 ? 6.929 2.463 3.354 1.00 81.81 82 ASN A C 1
ATOM 625 O O . ASN A 1 82 ? 6.648 2.202 4.516 1.00 81.81 82 ASN A O 1
ATOM 629 N N . LYS A 1 83 ? 6.822 3.702 2.862 1.00 84.06 83 LYS A N 1
ATOM 630 C CA . LYS A 1 83 ? 6.343 4.832 3.663 1.00 84.06 83 LYS A CA 1
ATOM 631 C C . LYS A 1 83 ? 4.880 4.667 4.087 1.00 84.06 83 LYS A C 1
ATOM 633 O O . LYS A 1 83 ? 4.546 5.006 5.216 1.00 84.06 83 LYS A O 1
ATOM 638 N N . LEU A 1 84 ? 4.015 4.150 3.211 1.00 81.19 84 LEU A N 1
ATOM 639 C CA . LEU A 1 84 ? 2.628 3.808 3.547 1.00 81.19 84 LEU A CA 1
ATOM 640 C C . LEU A 1 84 ? 2.570 2.713 4.622 1.00 81.19 84 LEU A C 1
ATOM 642 O O . LEU A 1 84 ? 1.804 2.832 5.575 1.00 81.19 84 LEU A O 1
ATOM 646 N N . VAL A 1 85 ? 3.392 1.668 4.506 1.00 78.12 85 VAL A N 1
ATOM 647 C CA . VAL A 1 85 ? 3.496 0.640 5.552 1.00 78.12 85 VAL A CA 1
ATOM 648 C C . VAL A 1 85 ? 3.944 1.274 6.860 1.00 78.12 85 VAL A C 1
ATOM 650 O O . VAL A 1 85 ? 3.261 1.120 7.858 1.00 78.12 85 VAL A O 1
ATOM 653 N N . ASP A 1 86 ? 5.026 2.041 6.856 1.00 80.44 86 ASP A N 1
ATOM 654 C CA . ASP A 1 86 ? 5.581 2.665 8.057 1.00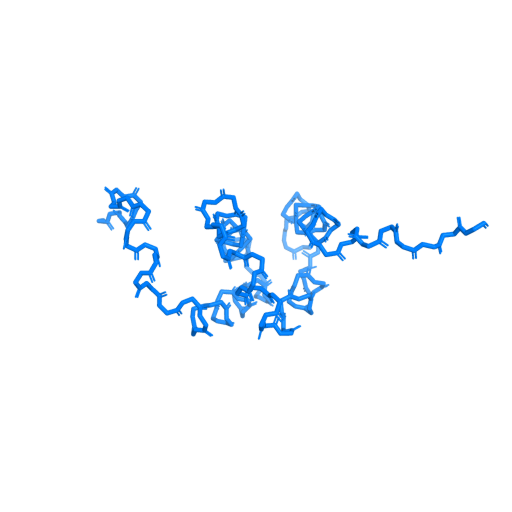 80.44 86 ASP A CA 1
ATOM 655 C C . ASP A 1 86 ? 4.571 3.601 8.749 1.00 80.44 86 ASP A C 1
ATOM 657 O O . ASP A 1 86 ? 4.263 3.450 9.928 1.00 80.44 86 ASP A O 1
ATOM 661 N N . GLN A 1 87 ? 3.939 4.490 7.981 1.00 76.31 87 GLN A N 1
ATOM 662 C CA . GLN A 1 87 ? 3.013 5.496 8.498 1.00 76.31 87 GLN A CA 1
ATOM 663 C C . GLN A 1 87 ? 1.690 4.914 9.019 1.00 76.31 87 GLN A C 1
ATOM 665 O O . GLN A 1 87 ? 1.087 5.477 9.936 1.00 76.31 87 GLN A O 1
ATOM 670 N N . TYR A 1 88 ? 1.194 3.831 8.415 1.00 71.75 88 TYR A N 1
ATOM 671 C CA . TYR A 1 88 ? -0.139 3.303 8.725 1.00 71.75 88 TYR A CA 1
ATOM 672 C C . TYR A 1 88 ? -0.127 1.960 9.460 1.00 71.75 88 TYR A C 1
ATOM 674 O O . TYR A 1 88 ? -1.099 1.671 10.159 1.00 71.75 88 TYR A O 1
ATOM 682 N N . PHE A 1 89 ? 0.958 1.189 9.347 1.00 68.88 89 PHE A N 1
ATOM 683 C CA . PHE A 1 89 ? 1.162 -0.121 9.978 1.00 68.88 89 PHE A CA 1
ATOM 684 C C . PHE A 1 89 ? 2.441 -0.213 10.831 1.00 68.88 89 PHE A C 1
ATOM 686 O O . PHE A 1 89 ? 2.528 -1.102 11.672 1.00 68.88 89 PHE A O 1
ATOM 693 N N . GLY A 1 90 ? 3.439 0.648 10.606 1.00 61.38 90 GLY A N 1
ATOM 694 C CA . GLY A 1 90 ? 4.744 0.610 11.276 1.00 61.38 90 GLY A CA 1
ATOM 695 C C . GLY A 1 90 ? 4.779 1.302 12.635 1.00 61.38 90 GLY A C 1
ATOM 696 O O . GLY A 1 90 ? 5.666 1.016 13.434 1.00 61.38 90 GLY A O 1
ATOM 697 N N . GLU A 1 91 ? 3.791 2.138 12.956 1.00 49.22 91 GLU A N 1
ATOM 698 C CA . GLU A 1 91 ? 3.655 2.731 14.288 1.00 49.22 91 GLU A CA 1
ATOM 699 C C . GLU A 1 91 ? 2.551 2.048 15.111 1.00 49.22 91 GLU A C 1
ATOM 701 O O . GLU A 1 91 ? 1.433 2.541 15.266 1.00 49.22 91 GLU A O 1
ATOM 706 N N . SER A 1 92 ? 2.925 0.933 15.735 1.00 46.53 92 SER A N 1
ATOM 707 C CA . SER A 1 92 ? 2.651 0.768 17.162 1.00 46.53 92 SER A CA 1
ATOM 708 C C . SER A 1 92 ? 3.949 1.084 17.911 1.00 46.53 92 SER A C 1
ATOM 710 O O . SER A 1 92 ? 4.744 0.174 18.148 1.0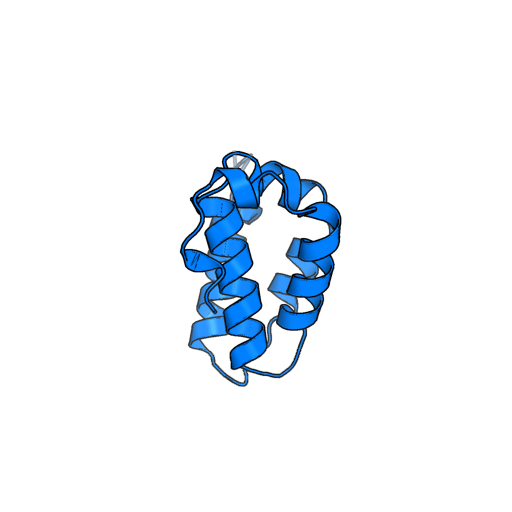0 46.53 92 SER A O 1
ATOM 712 N N . PRO A 1 93 ? 4.206 2.344 18.309 1.00 46.47 93 PRO A N 1
ATOM 713 C CA . PRO A 1 93 ? 5.193 2.635 19.334 1.00 46.47 93 PRO A CA 1
ATOM 714 C C . PRO A 1 93 ? 4.585 2.256 20.693 1.00 46.47 93 PRO A C 1
ATOM 716 O O . PRO A 1 93 ? 4.357 3.104 21.549 1.00 46.47 93 PRO A O 1
ATOM 719 N N . GLU A 1 94 ? 4.270 0.978 20.893 1.00 46.81 94 GLU A N 1
ATOM 720 C CA . GLU A 1 94 ? 4.025 0.437 22.224 1.00 46.81 94 GLU A CA 1
ATOM 721 C C . GLU A 1 94 ? 5.255 -0.375 22.625 1.00 46.81 94 GLU A C 1
ATOM 723 O O . GLU A 1 94 ? 5.490 -1.477 22.140 1.00 46.81 94 GLU A O 1
ATOM 728 N N . MET A 1 95 ? 6.009 0.215 23.557 1.00 47.66 95 MET A N 1
ATOM 729 C CA . MET A 1 95 ? 7.039 -0.401 24.398 1.00 47.66 95 MET A CA 1
ATOM 730 C C . MET A 1 95 ? 8.429 -0.585 23.773 1.00 47.66 95 MET A C 1
ATOM 732 O O . MET A 1 95 ? 8.826 -1.665 23.342 1.00 47.66 95 MET A O 1
ATOM 736 N N . GLN A 1 96 ? 9.248 0.456 23.909 1.00 33.41 96 GLN A N 1
ATOM 737 C CA . GLN A 1 96 ? 10.568 0.256 24.508 1.00 33.41 96 GLN A CA 1
ATOM 738 C C . GLN A 1 96 ? 10.628 1.121 25.771 1.00 33.41 96 GLN A C 1
ATOM 740 O O . GLN A 1 96 ? 10.762 2.341 25.691 1.00 33.41 96 GLN A O 1
ATOM 745 N N . GLU A 1 97 ? 10.375 0.460 26.905 1.00 38.34 97 GLU A N 1
ATOM 746 C CA . GLU A 1 97 ? 10.580 0.952 28.277 1.00 38.34 97 GLU A CA 1
ATOM 747 C C . GLU A 1 97 ? 12.054 1.279 28.564 1.00 38.34 97 GLU A C 1
ATOM 749 O O . GLU A 1 97 ? 12.940 0.588 28.004 1.00 38.34 97 GLU A O 1
#

Radius of gyration: 13.88 Å; chains: 1; bounding box: 33×23×46 Å

pLDDT: mean 71.23, std 13.5, range [33.41, 85.81]

InterPro domains:
  IPR011989 Armadillo-like helical [G3DSA:1.25.10.10] (1-96)
  IPR016024 Armadillo-type fold [SSF48371] (3-91)

Foldseek 3Di:
DDPVPDDPVVVVVDPLLVVLVVLLVLLLDLDPVSVVVSLVVLVCLVPSPPCSLVSCVVPPCNLVSLVSRDCPPPVVSNVSSVVSCCVRPVDPPDDPD

Secondary structure (DSSP, 8-state):
--GGGS-HHHHTTS-HHHHHHHHHHHHTSS-HHHHHHHHHHHHHHHHH-TTHHHHHHT-THHHHHHHT--SSS-HHHHHHHHHHHIIIII-------

Organism: NCBI:txid747725

Sequence (97 aa):
MNIANHGPEHLDKLSHKQLLPAFLDLVKSQDADMIRLGLGYIELLLTQSPRGKEIIDNVPDCMEALAAVAPAPDPELFAFANKLVDQYFGESPEMQE